Protein AF-A0A1Y2DC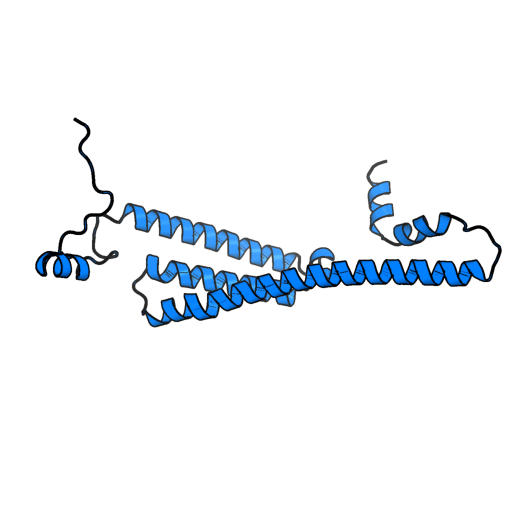Q9-F1 (afdb_monomer_lite)

Secondary structure (DSSP, 8-state):
------SS--PPPPHHHHHHHHH--TTT-GGGHHHHHHHHHHHHHHHHHHHHHHHHHHHGGGSHHHHHH-HHHHHHHHHHHHHHHHHHHHHHHS---HHHHHHIIIIIHHHHHHHHHHHHHHHHHHHHHHHHHHHHHHHHHHHHHHS------TTHHHHHHHTSHHHHHHHTT--

Structure (mmCIF, N/CA/C/O backbone):
data_AF-A0A1Y2DCQ9-F1
#
_entry.id   AF-A0A1Y2DCQ9-F1
#
loop_
_atom_site.group_PDB
_atom_site.id
_atom_site.type_symbol
_atom_site.label_atom_id
_atom_site.label_alt_id
_atom_site.label_comp_id
_atom_site.label_asym_id
_atom_site.label_entity_id
_atom_site.label_seq_id
_atom_site.pdbx_PDB_ins_code
_atom_site.Cartn_x
_atom_site.Cartn_y
_atom_site.Cartn_z
_atom_site.occupancy
_atom_site.B_iso_or_equiv
_atom_site.auth_seq_id
_atom_site.auth_comp_id
_atom_site.auth_asym_id
_atom_site.auth_atom_id
_atom_site.pdbx_PDB_model_num
ATOM 1 N N . MET A 1 1 ? 11.299 1.988 49.904 1.00 41.44 1 MET A N 1
ATOM 2 C CA . MET A 1 1 ? 10.199 1.061 49.563 1.00 41.44 1 MET A CA 1
ATOM 3 C C . MET A 1 1 ? 9.771 1.359 48.138 1.00 41.44 1 MET A C 1
ATOM 5 O O . MET A 1 1 ? 9.185 2.403 47.900 1.00 41.44 1 MET A O 1
ATOM 9 N N . LEU A 1 2 ? 10.168 0.518 47.182 1.00 48.97 2 LEU A N 1
ATOM 10 C CA . LEU A 1 2 ? 9.712 0.622 45.797 1.00 48.97 2 LEU A CA 1
ATOM 11 C C . LEU A 1 2 ? 8.357 -0.079 45.710 1.00 48.97 2 LEU A C 1
ATOM 13 O O . LEU A 1 2 ? 8.257 -1.279 45.953 1.00 48.97 2 LEU A O 1
ATOM 17 N N . GLU A 1 3 ? 7.319 0.699 45.435 1.00 54.59 3 GLU A N 1
ATOM 18 C CA . GLU A 1 3 ? 5.959 0.216 45.236 1.00 54.59 3 GLU A CA 1
ATOM 19 C C . GLU A 1 3 ? 5.944 -0.776 44.061 1.00 54.59 3 GLU A C 1
ATOM 21 O O . GLU A 1 3 ? 6.292 -0.438 42.926 1.00 54.59 3 GLU A O 1
ATOM 26 N N . LYS A 1 4 ? 5.601 -2.036 44.344 1.00 60.38 4 LYS A N 1
ATOM 27 C CA . LYS A 1 4 ? 5.537 -3.116 43.355 1.00 60.38 4 LYS A CA 1
ATOM 28 C C . LYS A 1 4 ? 4.304 -2.898 42.477 1.00 60.38 4 LYS A C 1
ATOM 30 O O . LYS A 1 4 ? 3.253 -3.475 42.726 1.00 60.38 4 LYS A O 1
ATOM 35 N N . ARG A 1 5 ? 4.418 -2.039 41.463 1.00 60.28 5 ARG A N 1
ATOM 36 C CA . ARG A 1 5 ? 3.365 -1.847 40.457 1.00 60.28 5 ARG A CA 1
ATOM 37 C C . ARG A 1 5 ? 3.220 -3.139 39.655 1.00 60.28 5 ARG A C 1
ATOM 39 O O . ARG A 1 5 ? 4.119 -3.496 38.894 1.00 60.28 5 ARG A O 1
ATOM 46 N N . SER A 1 6 ? 2.122 -3.867 39.845 1.00 66.25 6 SER A N 1
ATOM 47 C CA . SER A 1 6 ? 1.765 -4.962 38.947 1.00 66.25 6 SER A CA 1
ATOM 48 C C . SER A 1 6 ? 1.463 -4.361 37.574 1.00 66.25 6 SER A C 1
ATOM 50 O O . SER A 1 6 ? 0.598 -3.504 37.428 1.00 66.25 6 SER A O 1
ATOM 52 N N . LEU A 1 7 ? 2.218 -4.778 36.556 1.00 68.44 7 LEU A N 1
ATOM 53 C CA . LEU A 1 7 ? 2.047 -4.297 35.178 1.00 68.44 7 LEU A CA 1
ATOM 54 C C . LEU A 1 7 ? 0.673 -4.649 34.590 1.00 68.44 7 LEU A C 1
ATOM 56 O O . LEU A 1 7 ? 0.234 -4.019 33.633 1.00 68.44 7 LEU A O 1
ATOM 60 N N . PHE A 1 8 ? -0.003 -5.633 35.177 1.00 59.38 8 PHE A N 1
ATOM 61 C CA . PHE A 1 8 ? -1.337 -6.053 34.791 1.00 59.38 8 PHE A CA 1
ATOM 62 C C . PHE A 1 8 ? -2.236 -5.993 36.017 1.00 59.38 8 PHE A C 1
ATOM 64 O O . PHE A 1 8 ? -1.986 -6.668 37.019 1.00 59.38 8 PHE A O 1
ATOM 71 N N . ASN A 1 9 ? -3.267 -5.157 35.937 1.00 64.88 9 ASN A N 1
ATOM 72 C CA . ASN A 1 9 ? -4.351 -5.189 36.897 1.00 64.88 9 ASN A CA 1
ATOM 73 C C . ASN A 1 9 ? -5.297 -6.329 36.497 1.00 64.88 9 ASN A C 1
ATOM 75 O O . ASN A 1 9 ? -5.987 -6.231 35.487 1.00 64.88 9 ASN A O 1
ATOM 79 N N . THR A 1 10 ? -5.266 -7.432 37.240 1.00 77.00 10 THR A N 1
ATOM 80 C CA . THR A 1 10 ? -6.124 -8.608 37.019 1.00 77.00 10 THR A CA 1
ATOM 81 C C . THR A 1 10 ? -7.337 -8.615 37.950 1.00 77.00 10 THR A C 1
ATOM 83 O O . THR A 1 10 ? -7.901 -9.677 38.209 1.00 77.00 10 THR A O 1
ATOM 86 N N . THR A 1 11 ? -7.715 -7.466 38.518 1.00 79.62 11 THR A N 1
ATOM 87 C CA . THR A 1 11 ? -8.939 -7.366 39.316 1.00 79.62 11 THR A CA 1
ATOM 88 C C . THR A 1 11 ? -10.164 -7.667 38.462 1.00 79.62 11 THR A C 1
ATOM 90 O O . THR A 1 11 ? -10.236 -7.274 37.298 1.00 79.62 11 THR A O 1
ATOM 93 N N . ILE A 1 12 ? -11.130 -8.364 39.059 1.00 76.69 12 ILE A N 1
ATOM 94 C CA . ILE A 1 12 ? -12.445 -8.595 38.463 1.00 76.69 12 ILE A CA 1
ATOM 95 C C . ILE A 1 12 ? -13.090 -7.221 38.250 1.00 76.69 12 ILE A C 1
ATOM 97 O O . ILE A 1 12 ? -13.268 -6.469 39.206 1.00 76.69 12 ILE A O 1
ATOM 101 N N . VAL A 1 13 ? -13.358 -6.886 36.989 1.00 79.50 13 VAL A N 1
ATOM 102 C CA . VAL A 1 13 ? -13.992 -5.626 36.579 1.00 79.50 13 VAL A CA 1
ATOM 103 C C . VAL A 1 13 ? -15.464 -5.676 36.989 1.00 79.50 13 VAL A C 1
ATOM 105 O O . VAL A 1 13 ? -16.121 -6.695 36.768 1.00 79.50 13 VAL A O 1
ATOM 108 N N . SER A 1 14 ? -15.978 -4.610 37.606 1.00 85.00 14 SER A N 1
ATOM 109 C CA . SER A 1 14 ? -17.400 -4.525 37.959 1.00 85.00 14 SER A CA 1
ATOM 110 C C . SER A 1 14 ? -18.264 -4.340 36.707 1.00 85.00 14 SER A C 1
ATOM 112 O O . SER A 1 14 ? -17.807 -3.790 35.704 1.00 85.00 14 SER A O 1
ATOM 114 N N . GLU A 1 15 ? -19.528 -4.772 36.757 1.00 86.94 15 GLU A N 1
ATOM 115 C CA . GLU A 1 15 ? -20.468 -4.585 35.636 1.00 86.94 15 GLU A CA 1
ATOM 116 C C . GLU A 1 15 ? -20.608 -3.103 35.251 1.00 86.94 15 GLU A C 1
ATOM 118 O O . GLU A 1 15 ? -20.642 -2.770 34.071 1.00 86.94 15 GLU A O 1
ATOM 123 N N . GLU A 1 16 ? -20.569 -2.202 36.234 1.00 86.31 16 GLU A N 1
ATOM 124 C CA . GLU A 1 16 ? -20.616 -0.751 36.028 1.00 86.31 16 GLU A CA 1
ATOM 125 C C . GLU A 1 16 ? -19.400 -0.226 35.248 1.00 86.31 16 GLU A C 1
ATOM 127 O O . GLU A 1 16 ? -19.537 0.589 34.335 1.00 86.31 16 GLU A O 1
ATOM 132 N N . GLU A 1 17 ? -18.193 -0.693 35.579 1.00 80.62 17 GLU A N 1
ATOM 133 C CA . GLU A 1 17 ? -16.967 -0.281 34.892 1.00 80.62 17 GLU A CA 1
ATOM 134 C C . GLU A 1 17 ? -16.923 -0.840 33.460 1.00 80.62 17 GLU A C 1
ATOM 136 O O . GLU A 1 17 ? -16.471 -0.160 32.531 1.00 80.62 17 GLU A O 1
ATOM 141 N N . PHE A 1 18 ? -17.470 -2.042 33.261 1.00 82.44 18 PHE A N 1
ATOM 142 C CA . PHE A 1 18 ? -17.658 -2.636 31.942 1.00 82.44 18 PHE A CA 1
ATOM 143 C C . PHE A 1 18 ? -18.666 -1.853 31.091 1.00 82.44 18 PHE A C 1
ATOM 145 O O . PHE A 1 18 ? -18.367 -1.550 29.935 1.00 82.44 18 PHE A O 1
ATOM 152 N N . ASP A 1 19 ? -19.805 -1.447 31.652 1.00 84.62 19 ASP A N 1
ATOM 153 C CA . ASP A 1 19 ? -20.814 -0.636 30.960 1.00 84.62 19 ASP A CA 1
ATOM 154 C C . ASP A 1 19 ? -20.270 0.743 30.578 1.00 84.62 19 ASP A C 1
ATOM 156 O O . ASP A 1 19 ? -20.467 1.220 29.454 1.00 84.62 19 ASP A O 1
ATOM 160 N N . VAL A 1 20 ? -19.513 1.379 31.477 1.00 82.31 20 VAL A N 1
ATOM 161 C CA . VAL A 1 20 ? -18.810 2.630 31.173 1.00 82.31 20 VAL A CA 1
ATOM 162 C C . VAL A 1 20 ? -17.826 2.412 30.028 1.00 82.31 20 VAL A C 1
ATOM 164 O O . VAL A 1 20 ? -17.781 3.232 29.113 1.00 82.31 20 VAL A O 1
ATOM 167 N N . PHE A 1 21 ? -17.063 1.317 30.031 1.00 77.00 21 PHE A N 1
ATOM 168 C CA . PHE A 1 21 ? -16.113 0.996 28.966 1.00 77.00 21 PHE A CA 1
ATOM 169 C C . PHE A 1 21 ? -16.800 0.731 27.621 1.00 77.00 21 PHE A C 1
ATOM 171 O O . PHE A 1 21 ? -16.363 1.262 26.599 1.00 77.00 21 PHE A O 1
ATOM 178 N N . GLN A 1 22 ? -17.890 -0.035 27.608 1.00 76.94 22 GLN A N 1
ATOM 179 C CA . GLN A 1 22 ? -18.634 -0.378 26.397 1.00 76.94 22 GLN A CA 1
ATOM 180 C C . GLN A 1 22 ? -19.243 0.870 25.738 1.00 76.94 22 GLN A C 1
ATOM 182 O O . GLN A 1 22 ? -19.230 1.011 24.513 1.00 76.94 22 GLN A O 1
ATOM 187 N N . ASN A 1 23 ? -19.691 1.823 26.559 1.00 77.56 23 ASN A N 1
ATOM 188 C CA . ASN A 1 23 ? -20.223 3.108 26.110 1.00 77.56 23 ASN A CA 1
ATOM 189 C C . ASN A 1 23 ? -19.135 4.164 25.841 1.00 77.56 23 ASN A C 1
ATOM 191 O O . ASN A 1 23 ? -19.403 5.198 25.213 1.00 77.56 23 ASN A O 1
ATOM 195 N N . ARG A 1 24 ? -17.884 3.910 26.246 1.00 73.44 24 ARG A N 1
ATOM 196 C CA . ARG A 1 24 ? -16.738 4.789 25.995 1.00 73.44 24 ARG A CA 1
ATOM 197 C C . ARG A 1 24 ? -16.275 4.674 24.547 1.00 73.44 24 ARG A C 1
ATOM 199 O O . ARG A 1 24 ? -15.275 4.046 24.210 1.00 73.44 24 ARG A O 1
ATOM 206 N N . GLY A 1 25 ? -16.997 5.341 23.656 1.00 68.31 25 GLY A N 1
ATOM 207 C CA . GLY A 1 25 ? -16.615 5.427 22.255 1.00 68.31 25 GLY A CA 1
ATOM 208 C C . GLY A 1 25 ? -15.315 6.214 22.075 1.00 68.31 25 GLY A C 1
ATOM 209 O O . GLY A 1 25 ? -15.2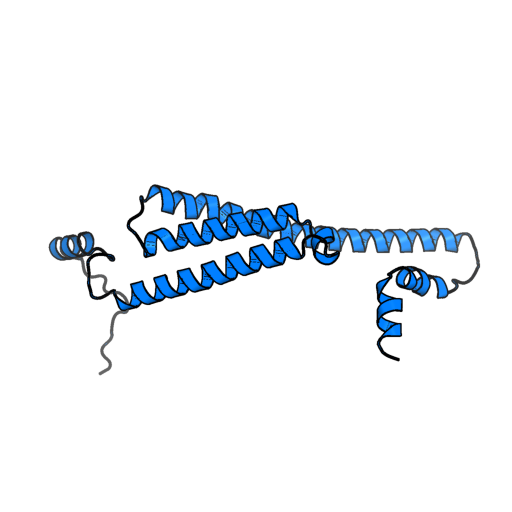35 7.380 22.465 1.00 68.31 25 GLY A O 1
ATOM 210 N N . PHE A 1 26 ? -14.334 5.627 21.377 1.00 68.81 26 PHE A N 1
ATOM 211 C CA . PHE A 1 26 ? -13.124 6.334 20.927 1.00 68.81 26 PHE A CA 1
ATOM 212 C C . PHE A 1 26 ? -13.472 7.655 20.223 1.00 68.81 26 PHE A C 1
ATOM 214 O O . PHE A 1 26 ? -12.784 8.658 20.388 1.00 68.81 26 PHE A O 1
ATOM 221 N N . PHE A 1 27 ? -14.589 7.691 19.492 1.00 67.12 27 PHE A N 1
ATOM 222 C CA . PHE A 1 27 ? -15.090 8.882 18.808 1.00 67.12 27 PHE A CA 1
ATOM 223 C C . PHE A 1 27 ? -15.702 9.936 19.738 1.00 67.12 27 PHE A C 1
ATOM 225 O O . PHE A 1 27 ? -15.556 11.121 19.444 1.00 67.12 27 PHE A O 1
ATOM 232 N N . THR A 1 28 ? -16.313 9.530 20.850 1.00 71.88 28 THR A N 1
ATOM 233 C CA . THR A 1 28 ? -17.125 10.387 21.728 1.00 71.88 28 THR A CA 1
ATOM 234 C C . THR A 1 28 ? -16.305 11.058 22.832 1.00 71.88 28 THR A C 1
ATOM 236 O O . THR A 1 28 ? -16.611 12.179 23.221 1.00 71.88 28 THR A O 1
ATOM 239 N N . ASP A 1 29 ? -15.242 10.407 23.315 1.00 78.31 29 ASP A N 1
ATOM 240 C CA . ASP A 1 29 ? -14.428 10.930 24.420 1.00 78.31 29 ASP A CA 1
ATOM 241 C C . ASP A 1 29 ? -13.424 12.001 23.923 1.00 78.31 29 ASP A C 1
ATOM 243 O O . ASP A 1 29 ? -12.689 11.809 22.939 1.00 78.31 29 ASP A O 1
ATOM 247 N N . SER A 1 30 ? -13.401 13.155 24.600 1.00 76.44 30 SER A N 1
ATOM 248 C CA . SER A 1 30 ? -12.531 14.303 24.298 1.00 76.44 30 SER A CA 1
ATOM 249 C C . SER A 1 30 ? -11.064 14.038 24.650 1.00 76.44 30 SER A C 1
ATOM 251 O O . SER A 1 30 ? -10.164 14.681 24.099 1.00 76.44 30 SER A O 1
ATOM 253 N N . LYS A 1 31 ? -10.801 13.025 25.484 1.00 81.75 31 LYS A N 1
ATOM 254 C CA . LYS A 1 31 ? -9.450 12.595 25.877 1.00 81.75 31 LYS A CA 1
ATOM 255 C C . LYS A 1 31 ? -8.601 12.081 24.709 1.00 81.75 31 LYS A C 1
ATOM 257 O O . LYS A 1 31 ? -7.379 12.120 24.790 1.00 81.75 31 LYS A O 1
ATOM 262 N N . PHE A 1 32 ? -9.218 11.647 23.606 1.00 81.50 32 PHE A N 1
ATOM 263 C CA . PHE A 1 32 ? -8.510 11.078 22.447 1.00 81.50 32 PHE A CA 1
ATOM 264 C C . PHE A 1 32 ? -8.320 12.054 21.275 1.00 81.50 32 PHE A C 1
ATOM 266 O O . PHE A 1 32 ? -7.977 11.639 20.168 1.00 81.50 32 PHE A O 1
ATOM 273 N N . THR A 1 33 ? -8.551 13.350 21.479 1.00 83.44 33 THR A N 1
ATOM 274 C CA . THR A 1 33 ? -8.453 14.378 20.424 1.00 83.44 33 THR A CA 1
ATOM 275 C C . THR A 1 33 ? -7.065 14.448 19.782 1.00 83.44 33 THR A C 1
ATOM 277 O O . THR A 1 33 ? -6.965 14.410 18.555 1.00 83.44 33 THR A O 1
ATOM 280 N N . THR A 1 34 ? -5.992 14.451 20.577 1.00 86.69 34 THR A N 1
ATOM 281 C CA . THR A 1 34 ? -4.606 14.460 20.074 1.00 86.69 34 THR A CA 1
ATOM 282 C C . THR A 1 34 ? -4.300 13.222 19.233 1.00 86.69 34 THR A C 1
ATOM 284 O O . THR A 1 34 ? -3.755 13.327 18.137 1.00 86.69 34 THR A O 1
ATOM 287 N N . THR A 1 35 ? -4.718 12.044 19.700 1.00 87.31 35 THR A N 1
ATOM 288 C CA . THR A 1 35 ? -4.526 10.779 18.982 1.00 87.31 35 THR A CA 1
ATOM 289 C C . THR A 1 35 ? -5.249 10.790 17.634 1.00 87.31 35 THR A C 1
ATOM 291 O O . THR A 1 35 ? -4.652 10.455 16.612 1.00 87.31 35 THR A O 1
ATOM 294 N N . LYS A 1 36 ? -6.507 11.255 17.593 1.00 86.88 36 LYS A N 1
ATOM 295 C CA . LYS A 1 36 ? -7.276 11.419 16.344 1.00 86.88 36 LYS A CA 1
ATOM 296 C C . LYS A 1 36 ? -6.579 12.363 15.364 1.00 86.88 36 LYS A C 1
ATOM 298 O O . LYS A 1 36 ? -6.530 12.074 14.168 1.00 86.88 36 LYS A O 1
ATOM 303 N N . LEU A 1 37 ? -6.026 13.471 15.862 1.00 89.94 37 LEU A N 1
ATOM 304 C CA . LEU A 1 37 ? -5.301 14.439 15.040 1.00 89.94 37 LEU A CA 1
ATOM 305 C C . LEU A 1 37 ? -4.055 13.811 14.403 1.00 89.94 37 LEU A C 1
ATOM 307 O O . LEU A 1 37 ? -3.846 13.974 13.201 1.00 89.94 37 LEU A O 1
ATOM 311 N N . ILE A 1 38 ? -3.276 13.048 15.175 1.00 92.75 38 ILE A N 1
ATOM 312 C CA . ILE A 1 38 ? -2.087 12.338 14.680 1.00 92.75 38 ILE A CA 1
ATOM 313 C C . ILE A 1 38 ? -2.470 11.349 13.574 1.00 92.75 38 ILE A C 1
ATOM 315 O O . ILE A 1 38 ? -1.874 11.374 12.498 1.00 92.75 38 ILE A O 1
ATOM 319 N N . TYR A 1 39 ? -3.497 10.521 13.787 1.00 91.44 39 TYR A N 1
ATOM 320 C CA . TYR A 1 39 ? -3.948 9.566 12.768 1.00 91.44 39 TYR A CA 1
ATOM 321 C C . TYR A 1 39 ? -4.453 10.251 11.497 1.00 91.44 39 TYR A C 1
ATOM 323 O O . TYR A 1 39 ? -4.151 9.793 10.394 1.00 91.44 39 TYR A O 1
ATOM 331 N N . LYS A 1 40 ? -5.167 11.374 11.627 1.00 92.31 40 LYS A N 1
ATOM 332 C CA . LYS A 1 40 ? -5.620 12.169 10.480 1.00 92.31 40 LYS A CA 1
ATOM 333 C C . LYS A 1 40 ? -4.443 12.762 9.701 1.00 92.31 40 LYS A C 1
ATOM 335 O O . LYS A 1 40 ? -4.438 12.696 8.475 1.00 92.31 40 LYS A O 1
ATOM 340 N N . ALA A 1 41 ? -3.440 13.303 10.393 1.00 94.88 41 ALA A N 1
ATOM 341 C CA . ALA A 1 41 ? -2.235 13.836 9.761 1.00 94.88 41 ALA A CA 1
ATOM 342 C C . ALA A 1 41 ? -1.453 12.738 9.019 1.00 94.88 41 ALA A C 1
ATOM 344 O O . ALA A 1 41 ? -1.104 12.913 7.851 1.00 94.88 41 ALA A O 1
ATOM 345 N N . LEU A 1 42 ? -1.255 11.577 9.654 1.00 94.44 42 LEU A N 1
ATOM 346 C CA . LEU A 1 42 ? -0.604 10.417 9.037 1.00 94.44 42 LEU A CA 1
ATOM 347 C C . LEU A 1 42 ? -1.350 9.934 7.791 1.00 94.44 42 LEU A C 1
ATOM 349 O O . LEU A 1 42 ? -0.720 9.670 6.769 1.00 94.44 42 LEU A O 1
ATOM 353 N N . PHE A 1 43 ? -2.681 9.864 7.849 1.00 94.50 43 PHE A N 1
ATOM 354 C CA . PHE A 1 43 ? -3.503 9.461 6.712 1.00 94.50 43 PHE A CA 1
ATOM 355 C C . PHE A 1 43 ? -3.324 10.390 5.503 1.00 94.50 43 PHE A C 1
ATOM 357 O O . PHE A 1 43 ? -3.188 9.913 4.374 1.00 94.50 43 PHE A O 1
ATOM 364 N N . ILE A 1 44 ? -3.277 11.708 5.730 1.00 95.12 44 ILE A N 1
ATOM 365 C CA . ILE A 1 44 ? -3.070 12.702 4.667 1.00 95.12 44 ILE A CA 1
ATOM 366 C C . ILE A 1 44 ? -1.674 12.554 4.055 1.00 95.12 44 ILE A C 1
ATOM 368 O O . ILE A 1 44 ? -1.555 12.460 2.834 1.00 95.12 44 ILE A O 1
ATOM 372 N N . ILE A 1 45 ? -0.629 12.485 4.888 1.00 96.44 45 ILE A N 1
ATOM 373 C CA . ILE A 1 45 ? 0.760 12.352 4.425 1.00 96.44 45 ILE A CA 1
ATOM 374 C C . ILE A 1 45 ? 0.916 11.081 3.588 1.00 96.44 45 ILE A C 1
ATOM 376 O O . ILE A 1 45 ? 1.372 11.152 2.448 1.00 96.44 45 ILE A O 1
ATOM 380 N N . LEU A 1 46 ? 0.471 9.935 4.111 1.00 94.44 46 LEU A N 1
ATOM 381 C CA . LEU A 1 46 ? 0.548 8.661 3.399 1.00 94.44 46 LEU A CA 1
ATOM 382 C C . LEU A 1 46 ? -0.233 8.701 2.087 1.00 94.44 46 LEU A C 1
ATOM 384 O O . LEU A 1 46 ? 0.280 8.247 1.066 1.00 94.44 46 LEU A O 1
ATOM 388 N N . SER A 1 47 ? -1.435 9.278 2.082 1.00 94.25 47 SER A N 1
ATOM 389 C CA . SER A 1 47 ? -2.247 9.377 0.867 1.00 94.25 47 SER A CA 1
ATOM 390 C C . SER A 1 47 ? -1.556 10.188 -0.225 1.00 94.25 47 SER A C 1
ATOM 392 O O . SER A 1 47 ? -1.498 9.739 -1.369 1.00 94.25 47 SER A O 1
ATOM 394 N N . ILE A 1 48 ? -0.969 11.336 0.125 1.00 96.19 48 ILE A N 1
ATOM 395 C CA . ILE A 1 48 ? -0.207 12.165 -0.818 1.00 96.19 48 ILE A CA 1
ATOM 396 C C . ILE A 1 48 ? 1.014 11.396 -1.328 1.00 96.19 48 ILE A C 1
ATOM 398 O O . ILE A 1 48 ? 1.229 11.325 -2.538 1.00 96.19 48 ILE A O 1
ATOM 402 N N . THR A 1 49 ? 1.789 10.770 -0.437 1.00 95.50 49 THR A N 1
ATOM 403 C CA . THR A 1 49 ? 2.972 9.990 -0.823 1.00 95.50 49 THR A CA 1
ATOM 404 C C . THR A 1 49 ? 2.614 8.853 -1.780 1.00 95.50 49 THR A C 1
ATOM 406 O O . THR A 1 49 ? 3.294 8.680 -2.794 1.00 95.50 49 THR A O 1
ATOM 409 N N . PHE A 1 50 ? 1.540 8.103 -1.518 1.00 94.00 50 PHE A N 1
ATOM 410 C CA . PHE A 1 50 ? 1.090 7.020 -2.398 1.00 94.00 50 PHE A CA 1
ATOM 411 C C . PHE A 1 50 ? 0.644 7.533 -3.765 1.00 94.00 50 PHE A C 1
ATOM 413 O O . PHE A 1 50 ? 1.019 6.959 -4.788 1.00 94.00 50 PHE A O 1
ATOM 420 N N . LEU A 1 51 ? -0.122 8.622 -3.795 1.00 94.44 51 LEU A N 1
ATOM 421 C CA . LEU A 1 51 ? -0.674 9.176 -5.026 1.00 94.44 51 LEU A CA 1
ATOM 422 C C . LEU A 1 51 ? 0.431 9.743 -5.927 1.00 94.44 51 LEU A C 1
ATOM 424 O O . LEU A 1 51 ? 0.496 9.405 -7.108 1.00 94.44 51 LEU A O 1
ATOM 428 N N . VAL A 1 52 ? 1.373 10.501 -5.355 1.00 96.50 52 VAL A N 1
ATOM 429 C CA . VAL A 1 52 ? 2.579 10.967 -6.059 1.00 96.50 52 VAL A CA 1
ATOM 430 C C . VAL A 1 52 ? 3.401 9.782 -6.568 1.00 96.50 52 VAL A C 1
ATOM 432 O O . VAL A 1 52 ? 3.806 9.771 -7.730 1.00 96.50 52 VAL A O 1
ATOM 435 N N . SER A 1 53 ? 3.600 8.752 -5.743 1.00 93.88 53 SER A N 1
ATOM 436 C CA . SER A 1 53 ? 4.346 7.553 -6.147 1.00 93.88 53 SER A CA 1
ATOM 437 C C . SER A 1 53 ? 3.682 6.824 -7.318 1.00 93.88 53 SER A C 1
ATOM 439 O O . SER A 1 53 ? 4.373 6.417 -8.251 1.00 93.88 53 SER A O 1
ATOM 441 N N . LEU A 1 54 ? 2.352 6.686 -7.313 1.00 93.12 54 LEU A N 1
ATOM 442 C CA . LEU A 1 54 ? 1.590 6.068 -8.403 1.00 93.12 54 LEU A CA 1
ATOM 443 C C . LEU A 1 54 ? 1.678 6.887 -9.698 1.00 93.12 54 LEU A C 1
ATOM 445 O O . LEU A 1 54 ? 1.884 6.304 -10.764 1.00 93.12 54 LEU A O 1
ATOM 449 N N . ILE A 1 55 ? 1.582 8.218 -9.612 1.00 94.75 55 ILE A N 1
ATOM 450 C CA . ILE A 1 55 ? 1.722 9.119 -10.766 1.00 94.75 55 ILE A CA 1
ATOM 451 C C . ILE A 1 55 ? 3.124 9.008 -11.367 1.00 94.75 55 ILE A C 1
ATOM 453 O O . ILE A 1 55 ? 3.258 8.783 -12.571 1.00 94.75 55 ILE A O 1
ATOM 457 N N . LEU A 1 56 ? 4.169 9.105 -10.540 1.00 92.38 56 LEU A N 1
ATOM 458 C CA . LEU A 1 56 ? 5.555 8.964 -10.991 1.00 92.38 56 LEU A CA 1
ATOM 459 C C . LEU A 1 56 ? 5.791 7.592 -11.627 1.00 92.38 56 LEU A C 1
ATOM 461 O O . LEU A 1 56 ? 6.401 7.492 -12.691 1.00 92.38 56 LEU A O 1
ATOM 465 N N . PHE A 1 57 ? 5.263 6.529 -11.018 1.00 90.44 57 PHE A N 1
ATOM 466 C CA . PHE A 1 57 ? 5.386 5.180 -11.557 1.00 90.44 57 PHE A CA 1
ATOM 467 C C . PHE A 1 57 ? 4.692 5.036 -12.918 1.00 90.44 57 PHE A C 1
ATOM 469 O O . PHE A 1 57 ? 5.230 4.386 -13.816 1.00 90.44 57 PHE A O 1
ATOM 476 N N . TYR A 1 58 ? 3.535 5.677 -13.103 1.00 92.12 58 TYR A N 1
ATOM 477 C CA . TYR A 1 58 ? 2.823 5.711 -14.380 1.00 92.12 58 TYR A CA 1
ATOM 478 C C . TYR A 1 58 ? 3.569 6.517 -15.452 1.00 92.12 58 TYR A C 1
ATOM 480 O O . TYR A 1 58 ? 3.671 6.069 -16.595 1.00 92.12 58 TYR A O 1
ATOM 488 N N . GLN A 1 59 ? 4.145 7.670 -15.103 1.00 92.44 59 GLN A N 1
ATOM 489 C CA . GLN A 1 59 ? 4.960 8.471 -16.026 1.00 92.44 59 GLN A CA 1
ATOM 490 C C . GLN A 1 59 ? 6.213 7.711 -16.478 1.00 92.44 59 GLN A C 1
ATOM 492 O O . GLN A 1 59 ? 6.570 7.719 -17.655 1.00 92.44 59 GLN A O 1
ATOM 497 N N . LEU A 1 60 ? 6.845 6.978 -15.561 1.00 89.31 60 LEU A N 1
ATOM 498 C CA . LEU A 1 60 ? 8.042 6.189 -15.835 1.00 89.31 60 LEU A CA 1
ATOM 499 C C . LEU A 1 60 ? 7.744 4.841 -16.521 1.00 89.31 60 LEU A C 1
ATOM 501 O O . LEU A 1 60 ? 8.669 4.054 -16.722 1.00 89.31 60 LEU A O 1
ATOM 505 N N . ARG A 1 61 ? 6.501 4.557 -16.941 1.00 86.56 61 ARG A N 1
ATOM 506 C CA . ARG A 1 61 ? 6.112 3.265 -17.549 1.00 86.56 61 ARG A CA 1
ATOM 507 C C . ARG A 1 61 ? 6.971 2.847 -18.749 1.00 86.56 61 ARG A C 1
ATOM 509 O O . ARG A 1 61 ? 7.208 1.659 -18.944 1.00 86.56 61 ARG A O 1
ATOM 516 N N . ASN A 1 62 ? 7.450 3.820 -19.529 1.00 82.62 62 ASN A N 1
ATOM 517 C CA . ASN A 1 62 ? 8.271 3.591 -20.722 1.00 82.62 62 ASN A CA 1
ATOM 518 C C . ASN A 1 62 ? 9.766 3.428 -20.396 1.00 82.62 62 ASN A C 1
ATOM 520 O O . ASN A 1 62 ? 10.568 3.152 -21.285 1.00 82.62 62 ASN A O 1
ATOM 524 N N . SER A 1 63 ? 10.163 3.600 -19.134 1.00 86.69 63 SER A N 1
ATOM 525 C CA . SER A 1 63 ? 11.540 3.374 -18.712 1.00 86.69 63 SER A CA 1
ATOM 526 C C . SER A 1 63 ? 11.879 1.888 -18.785 1.00 86.69 63 SER A C 1
ATOM 528 O O . SER A 1 63 ? 11.135 1.030 -18.299 1.00 86.69 63 SER A O 1
ATOM 530 N N . TYR A 1 64 ? 13.052 1.585 -19.342 1.00 78.75 64 TYR A N 1
ATOM 531 C CA . TYR A 1 64 ? 13.563 0.222 -19.503 1.00 78.75 64 TYR A CA 1
ATOM 532 C C . TYR A 1 64 ? 13.540 -0.581 -18.190 1.00 78.75 64 TYR A C 1
ATOM 534 O O . TYR A 1 64 ? 13.144 -1.747 -18.168 1.00 78.75 64 TYR A O 1
ATOM 542 N N . ILE A 1 65 ? 13.879 0.071 -17.071 1.00 76.19 65 ILE A N 1
ATOM 543 C CA . ILE A 1 65 ? 13.908 -0.542 -15.734 1.00 76.19 65 ILE A CA 1
ATOM 544 C C . ILE A 1 65 ? 12.518 -1.060 -15.328 1.00 76.19 65 ILE A C 1
ATOM 546 O O . ILE A 1 65 ? 12.397 -2.125 -14.718 1.00 76.19 65 ILE A O 1
ATOM 550 N N . ILE A 1 66 ? 11.462 -0.316 -15.658 1.00 74.94 66 ILE A N 1
ATOM 551 C CA . ILE A 1 66 ? 10.084 -0.638 -15.269 1.00 74.94 66 ILE A CA 1
ATOM 552 C C . ILE A 1 66 ? 9.473 -1.659 -16.224 1.00 74.94 66 ILE A C 1
ATOM 554 O O . ILE A 1 66 ? 8.800 -2.589 -15.771 1.00 74.94 66 ILE A O 1
ATOM 558 N N . HIS A 1 67 ? 9.785 -1.562 -17.516 1.00 75.94 67 HIS A N 1
ATOM 559 C CA . HIS A 1 67 ? 9.365 -2.550 -18.504 1.00 75.94 67 HIS A CA 1
ATOM 560 C C . HIS A 1 67 ? 9.901 -3.951 -18.157 1.00 75.94 67 HIS A C 1
ATOM 562 O O . HIS A 1 67 ? 9.134 -4.911 -18.066 1.00 75.94 67 HIS A O 1
ATOM 568 N N . GLN A 1 68 ? 11.192 -4.060 -17.821 1.00 72.25 68 GLN A N 1
ATOM 569 C CA . GLN A 1 68 ? 11.828 -5.329 -17.448 1.00 72.25 68 GLN A CA 1
ATOM 570 C C . GLN A 1 68 ? 11.226 -5.950 -16.172 1.00 72.25 68 GLN A C 1
ATOM 572 O O . GLN A 1 68 ? 11.133 -7.174 -16.042 1.00 72.25 68 GLN A O 1
ATOM 577 N N . ARG A 1 69 ? 10.767 -5.116 -15.231 1.00 73.88 69 ARG A N 1
ATOM 578 C CA . ARG A 1 69 ? 10.149 -5.551 -13.967 1.00 73.88 69 ARG A CA 1
ATOM 579 C C . ARG A 1 69 ? 8.660 -5.881 -14.085 1.00 73.88 69 ARG A C 1
ATOM 581 O O . ARG A 1 69 ? 8.089 -6.397 -13.129 1.00 73.88 69 ARG A O 1
ATOM 588 N N . GLY A 1 70 ? 8.033 -5.694 -15.246 1.00 80.94 70 GLY A N 1
ATOM 589 C CA . GLY A 1 70 ? 6.596 -5.900 -15.447 1.00 80.94 70 GLY A CA 1
ATOM 590 C C . GLY A 1 70 ? 5.774 -4.787 -14.798 1.00 80.94 70 GLY A C 1
ATOM 591 O O . GLY A 1 70 ? 5.435 -4.847 -13.611 1.00 80.94 70 GLY A O 1
ATOM 592 N N . PHE A 1 71 ? 5.451 -3.779 -15.606 1.00 84.81 71 PHE A N 1
ATOM 593 C CA . PHE A 1 71 ? 4.698 -2.596 -15.197 1.00 84.81 71 PHE A CA 1
ATOM 594 C C . PHE A 1 71 ? 3.319 -2.947 -14.628 1.00 84.81 71 PHE A C 1
ATOM 596 O O . PHE A 1 71 ? 3.017 -2.569 -13.501 1.00 84.81 71 PHE A O 1
ATOM 603 N N . THR A 1 72 ? 2.523 -3.731 -15.357 1.00 85.62 72 THR A N 1
ATOM 604 C CA . THR A 1 72 ? 1.113 -4.005 -15.033 1.00 85.62 72 THR A CA 1
ATOM 605 C C . THR A 1 72 ? 0.931 -4.625 -13.649 1.00 85.62 72 THR A C 1
ATOM 607 O O . THR A 1 72 ? 0.181 -4.097 -12.834 1.00 85.62 72 THR A O 1
ATOM 610 N N . LEU A 1 73 ? 1.681 -5.688 -13.336 1.00 84.19 73 LEU A N 1
ATOM 611 C CA . LEU A 1 73 ? 1.611 -6.348 -12.026 1.00 84.19 73 LEU A CA 1
ATOM 612 C C . LEU A 1 73 ? 2.059 -5.409 -10.895 1.00 84.19 73 LEU A C 1
ATOM 614 O O . LEU A 1 73 ? 1.498 -5.421 -9.803 1.00 84.19 73 LEU A O 1
ATOM 618 N N . SER A 1 74 ? 3.063 -4.574 -11.170 1.00 87.88 74 SER A N 1
ATOM 619 C CA . SER A 1 74 ? 3.568 -3.601 -10.204 1.00 87.88 74 SER A CA 1
ATOM 620 C C . SER A 1 74 ? 2.576 -2.487 -9.916 1.00 87.88 74 SER A C 1
ATOM 622 O O . SER A 1 74 ? 2.402 -2.108 -8.762 1.00 87.88 74 SER A O 1
ATOM 624 N N . PHE A 1 75 ? 1.933 -1.984 -10.962 1.00 90.50 75 PHE A N 1
ATOM 625 C CA . PHE A 1 75 ? 0.972 -0.901 -10.881 1.00 90.50 75 PHE A CA 1
ATOM 626 C C . PHE A 1 75 ? -0.310 -1.355 -10.179 1.00 90.50 75 PHE A C 1
ATOM 628 O O . PHE A 1 75 ? -0.715 -0.732 -9.204 1.00 90.50 75 PHE A O 1
ATOM 635 N N . ILE A 1 76 ? -0.879 -2.497 -10.589 1.00 91.06 76 ILE A N 1
ATOM 636 C CA . ILE A 1 76 ? -2.050 -3.098 -9.930 1.00 91.06 76 ILE A CA 1
ATOM 637 C C . ILE A 1 76 ? -1.741 -3.390 -8.459 1.00 91.06 76 ILE A C 1
ATOM 639 O O . ILE A 1 76 ? -2.539 -3.066 -7.583 1.00 91.06 76 ILE A O 1
ATOM 643 N N . GLY A 1 77 ? -0.556 -3.936 -8.172 1.00 90.56 77 GLY A N 1
ATOM 644 C CA . GLY A 1 77 ? -0.124 -4.179 -6.800 1.00 90.56 77 GLY A CA 1
ATOM 645 C C . GLY A 1 77 ? -0.043 -2.905 -5.956 1.00 90.56 77 GLY A C 1
ATOM 646 O O . GLY A 1 77 ? -0.485 -2.899 -4.808 1.00 90.56 77 GLY A O 1
ATOM 647 N N . GLY A 1 78 ? 0.457 -1.810 -6.534 1.00 91.81 78 GLY 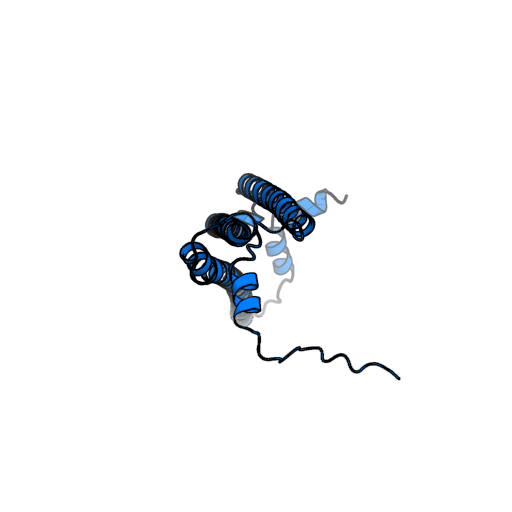A N 1
ATOM 648 C CA . GLY A 1 78 ? 0.462 -0.492 -5.899 1.00 91.81 78 GLY A CA 1
ATOM 649 C C . GLY A 1 78 ? -0.945 0.037 -5.611 1.00 91.81 78 GLY A C 1
ATOM 650 O O . GLY A 1 78 ? -1.196 0.504 -4.503 1.00 91.81 78 GLY A O 1
ATOM 651 N N . VAL A 1 79 ? -1.878 -0.101 -6.559 1.00 93.88 79 VAL A N 1
ATOM 652 C CA . VAL A 1 79 ? -3.284 0.308 -6.385 1.00 93.88 79 VAL A CA 1
ATOM 653 C C . VAL A 1 79 ? -3.965 -0.495 -5.273 1.00 93.88 79 VAL A C 1
ATOM 655 O O . VAL A 1 79 ? -4.579 0.092 -4.388 1.00 93.88 79 VAL A O 1
ATOM 658 N N . ILE A 1 80 ? -3.810 -1.823 -5.260 1.00 92.88 80 ILE A N 1
ATOM 659 C CA . ILE A 1 80 ? -4.376 -2.687 -4.208 1.00 92.88 80 ILE A CA 1
ATOM 660 C C . ILE A 1 80 ? -3.795 -2.329 -2.836 1.00 92.88 80 ILE A C 1
ATOM 662 O O . ILE A 1 80 ? -4.532 -2.241 -1.856 1.00 92.88 80 ILE A O 1
ATOM 666 N N . THR A 1 81 ? -2.487 -2.071 -2.766 1.00 92.44 81 THR A N 1
ATOM 667 C CA . THR A 1 81 ? -1.826 -1.662 -1.518 1.00 92.44 81 THR A CA 1
ATOM 668 C C . THR A 1 81 ? -2.353 -0.313 -1.028 1.00 92.44 81 THR A C 1
ATOM 670 O O . THR A 1 81 ? -2.584 -0.144 0.165 1.00 92.44 81 THR A O 1
ATOM 673 N N . TYR A 1 82 ? -2.601 0.632 -1.936 1.00 94.19 82 TYR A N 1
ATOM 674 C CA . TYR A 1 82 ? -3.196 1.919 -1.589 1.00 94.19 82 TYR A CA 1
ATOM 675 C C . TYR A 1 82 ? -4.620 1.768 -1.032 1.00 94.19 82 TYR A C 1
ATOM 677 O O . TYR A 1 82 ? -4.931 2.335 0.015 1.00 94.19 82 TYR A O 1
ATOM 685 N N . ILE A 1 83 ? -5.457 0.937 -1.667 1.00 92.94 83 ILE A N 1
ATOM 686 C CA . ILE A 1 83 ? -6.805 0.614 -1.170 1.00 92.94 83 ILE A CA 1
ATOM 687 C C . ILE A 1 83 ? -6.728 -0.018 0.224 1.00 92.94 83 ILE A C 1
ATOM 689 O O . ILE A 1 83 ? -7.457 0.394 1.122 1.00 92.94 83 ILE A O 1
ATOM 693 N N . TYR A 1 84 ? -5.817 -0.973 0.430 1.00 92.19 84 TYR A N 1
ATOM 694 C CA . TYR A 1 84 ? -5.602 -1.602 1.733 1.00 92.19 84 TYR A CA 1
ATOM 695 C C . TYR A 1 84 ? -5.243 -0.582 2.823 1.00 92.19 84 TYR A C 1
ATOM 697 O O . TYR A 1 84 ? -5.828 -0.617 3.903 1.00 92.19 84 TYR A O 1
ATOM 705 N N . VAL A 1 85 ? -4.327 0.351 2.537 1.00 91.44 85 VAL A N 1
ATOM 706 C CA . VAL A 1 85 ? -3.953 1.419 3.479 1.00 91.44 85 VAL A CA 1
ATOM 707 C C . VAL A 1 85 ? -5.147 2.322 3.791 1.00 91.44 85 VAL A C 1
ATOM 709 O O . VAL A 1 85 ? -5.359 2.676 4.944 1.00 91.44 85 VAL A O 1
ATOM 712 N N . ILE A 1 86 ? -5.976 2.667 2.806 1.00 92.44 86 ILE A N 1
ATOM 713 C CA . ILE A 1 86 ? -7.188 3.451 3.072 1.00 92.44 86 ILE A CA 1
ATOM 714 C C . ILE A 1 86 ? -8.134 2.673 3.996 1.00 92.44 86 ILE A C 1
ATOM 716 O O . ILE A 1 86 ? -8.530 3.187 5.044 1.00 92.44 86 ILE A O 1
ATOM 720 N N . CYS A 1 87 ? -8.446 1.420 3.657 1.00 91.69 87 CYS A N 1
ATOM 721 C CA . CYS A 1 87 ? -9.336 0.566 4.444 1.00 91.69 87 CYS A CA 1
ATOM 722 C C . CYS A 1 87 ? -8.827 0.305 5.869 1.00 91.69 87 CYS A C 1
ATOM 724 O O . CYS A 1 87 ? -9.645 0.165 6.775 1.00 91.69 87 CYS A O 1
ATOM 726 N N . SER A 1 88 ? -7.510 0.274 6.094 1.00 88.88 88 SER A N 1
ATOM 727 C CA . SER A 1 88 ? -6.935 0.081 7.429 1.00 88.88 88 SER A CA 1
ATOM 728 C C . SER A 1 88 ? -7.004 1.336 8.306 1.00 88.88 88 SER A C 1
ATOM 730 O O . SER A 1 88 ? -7.156 1.217 9.520 1.00 88.88 88 SER A O 1
ATOM 732 N N . PHE A 1 89 ? -6.966 2.536 7.715 1.00 89.62 89 PHE A N 1
ATOM 733 C CA . PHE A 1 89 ? -7.112 3.804 8.444 1.00 89.62 89 PHE A CA 1
ATOM 734 C C . PHE A 1 89 ? -8.575 4.216 8.679 1.00 89.62 89 PHE A C 1
ATOM 736 O O . PHE A 1 89 ? -8.870 4.899 9.662 1.00 89.62 89 PHE A O 1
ATOM 743 N N . LEU A 1 90 ? -9.509 3.781 7.827 1.00 89.31 90 LEU A N 1
ATOM 744 C CA . LEU A 1 90 ? -10.952 4.035 7.958 1.00 89.31 90 LEU A CA 1
ATOM 745 C C . LEU A 1 90 ? -11.546 3.749 9.359 1.00 89.31 90 LEU A C 1
ATOM 747 O O . LEU A 1 90 ? -12.214 4.648 9.879 1.00 89.31 90 LEU A O 1
ATOM 751 N N . PRO A 1 91 ? -11.299 2.587 10.006 1.00 87.19 91 PRO A N 1
ATOM 752 C CA . PRO A 1 91 ? -11.816 2.290 11.351 1.00 87.19 91 PRO A CA 1
ATOM 753 C C . PRO A 1 91 ? -11.279 3.193 12.454 1.00 87.19 91 PRO A C 1
ATOM 755 O O . PRO A 1 91 ? -11.915 3.329 13.496 1.00 87.19 91 PRO A O 1
ATOM 758 N N . VAL A 1 92 ? -10.139 3.843 12.230 1.00 85.38 92 VAL A N 1
ATOM 759 C CA . VAL A 1 92 ? -9.553 4.779 13.195 1.00 85.38 92 VAL A CA 1
ATOM 760 C C . VAL A 1 92 ? -10.149 6.181 13.038 1.00 85.38 92 VAL A C 1
ATOM 762 O O . VAL A 1 92 ? -10.286 6.918 14.014 1.00 85.38 92 VAL A O 1
ATOM 765 N N . LEU A 1 93 ? -10.521 6.558 11.813 1.00 85.62 93 LEU A N 1
ATOM 766 C CA . LEU A 1 93 ? -11.015 7.898 11.487 1.00 85.62 93 LEU A CA 1
ATOM 767 C C . LEU A 1 93 ? -12.535 8.027 11.587 1.00 85.62 93 LEU A C 1
ATOM 769 O O . LEU A 1 93 ? -13.038 9.114 11.872 1.00 85.62 93 LEU A O 1
ATOM 773 N N . THR A 1 94 ? -13.270 6.942 11.352 1.00 84.94 94 THR A N 1
ATOM 774 C CA . THR A 1 94 ? -14.735 6.948 11.279 1.00 84.94 94 THR A CA 1
ATOM 775 C C . THR A 1 94 ? -15.329 5.659 11.832 1.00 84.94 94 THR A C 1
ATOM 777 O O . THR A 1 94 ? -14.671 4.621 11.870 1.00 84.94 94 THR A O 1
ATOM 780 N N . LYS A 1 95 ? -16.602 5.710 12.237 1.00 84.31 95 LYS A N 1
ATOM 781 C CA . LYS A 1 95 ? -17.363 4.498 12.548 1.00 84.31 95 LYS A CA 1
ATOM 782 C C . LYS A 1 95 ? -17.623 3.745 11.242 1.00 84.31 95 LYS A C 1
ATOM 784 O O . LYS A 1 95 ? -18.364 4.227 10.392 1.00 84.31 95 LYS A O 1
ATOM 789 N N . VAL A 1 96 ? -17.019 2.573 11.100 1.00 86.12 96 VAL A N 1
ATOM 790 C CA . VAL A 1 96 ? -17.216 1.660 9.965 1.00 86.12 96 VAL A CA 1
ATOM 791 C C . VAL A 1 96 ? -17.759 0.321 10.450 1.00 86.12 96 VAL A C 1
ATOM 793 O O . VAL A 1 96 ? -17.511 -0.063 11.595 1.00 86.12 96 VAL A O 1
ATOM 796 N N . PRO A 1 97 ? -18.503 -0.401 9.596 1.00 87.69 97 PRO A N 1
ATOM 797 C CA . PRO A 1 97 ? -19.034 -1.705 9.956 1.00 87.69 97 PRO A CA 1
ATOM 798 C C . PRO A 1 97 ? -17.897 -2.707 10.184 1.00 87.69 97 PRO A C 1
ATOM 800 O O . PRO A 1 97 ? -16.906 -2.723 9.451 1.00 87.69 97 PRO A O 1
ATOM 803 N N . CYS A 1 98 ? -18.068 -3.596 11.166 1.00 84.12 98 CYS A N 1
ATOM 804 C CA . CYS A 1 98 ? -17.078 -4.623 11.509 1.00 84.12 98 CYS A CA 1
ATOM 805 C C . CYS A 1 98 ? -16.706 -5.512 10.310 1.00 84.12 98 CYS A C 1
ATOM 807 O O . CYS A 1 98 ? -15.564 -5.956 10.201 1.00 84.12 98 CYS A O 1
ATOM 809 N N . THR A 1 99 ? -17.644 -5.725 9.382 1.00 88.06 99 THR A N 1
ATOM 810 C CA . THR A 1 99 ? -17.435 -6.491 8.146 1.00 88.06 99 THR A CA 1
ATOM 811 C C . THR A 1 99 ? -16.324 -5.911 7.274 1.00 88.06 99 THR A C 1
ATOM 813 O O . THR A 1 99 ? -15.518 -6.671 6.741 1.00 88.06 99 THR A O 1
ATOM 816 N N . LEU A 1 100 ? -16.223 -4.581 7.170 1.00 86.31 100 LEU A N 1
ATOM 817 C CA . LEU A 1 100 ? -15.181 -3.920 6.382 1.00 86.31 100 LEU A CA 1
ATOM 818 C C . LEU A 1 100 ? -13.794 -4.165 6.988 1.00 86.31 100 LEU A C 1
ATOM 820 O O . LEU A 1 100 ? -12.846 -4.471 6.266 1.00 86.31 100 LEU A O 1
ATOM 824 N N . THR A 1 101 ? -13.685 -4.090 8.315 1.00 88.38 101 THR A N 1
ATOM 825 C CA . THR A 1 101 ? -12.433 -4.350 9.036 1.00 88.38 101 THR A CA 1
ATOM 826 C C . THR A 1 101 ? -11.998 -5.807 8.874 1.00 88.38 101 THR A C 1
ATOM 828 O O . THR A 1 101 ? -10.841 -6.074 8.550 1.00 88.38 101 THR A O 1
ATOM 831 N N . VAL A 1 102 ? -12.933 -6.753 9.017 1.00 89.69 102 VAL A N 1
ATOM 832 C CA . VAL A 1 102 ? -12.681 -8.190 8.816 1.00 89.69 102 VAL A CA 1
ATOM 833 C C . VAL A 1 102 ? -12.241 -8.474 7.379 1.00 89.69 102 VAL A C 1
ATOM 835 O O . VAL A 1 102 ? -11.275 -9.211 7.172 1.00 89.69 102 VAL A O 1
ATOM 838 N N . TYR A 1 103 ? -12.892 -7.865 6.386 1.00 90.00 103 TYR A N 1
ATOM 839 C CA . TYR A 1 103 ? -12.513 -8.004 4.981 1.00 90.00 103 TYR A CA 1
ATOM 840 C C . TYR A 1 103 ? -11.117 -7.430 4.703 1.00 90.00 103 TYR A C 1
ATOM 842 O O . TYR A 1 103 ? -10.295 -8.072 4.048 1.00 90.00 103 TYR A O 1
ATOM 850 N N . SER A 1 104 ? -10.806 -6.251 5.246 1.00 89.38 104 SER A N 1
ATOM 851 C CA . SER A 1 104 ? -9.502 -5.613 5.057 1.00 89.38 104 SER A CA 1
ATOM 852 C C . SER A 1 104 ? -8.356 -6.450 5.634 1.00 89.38 104 SER A C 1
ATOM 854 O O . SER A 1 104 ? -7.323 -6.620 4.985 1.00 89.38 104 SER A O 1
ATOM 856 N N . ILE A 1 105 ? -8.535 -7.012 6.831 1.00 88.75 105 ILE A N 1
ATOM 857 C CA . ILE A 1 105 ? -7.496 -7.797 7.512 1.00 88.75 105 ILE A CA 1
ATOM 858 C C . ILE A 1 105 ? -7.300 -9.170 6.861 1.00 88.75 105 ILE A C 1
ATOM 860 O O . ILE A 1 105 ? -6.163 -9.620 6.748 1.00 88.75 105 ILE A O 1
ATOM 864 N N . ASN A 1 106 ? -8.373 -9.830 6.420 1.00 91.69 106 ASN A N 1
ATOM 865 C CA . ASN A 1 106 ? -8.284 -11.210 5.932 1.00 91.69 106 ASN A CA 1
ATOM 866 C C . ASN A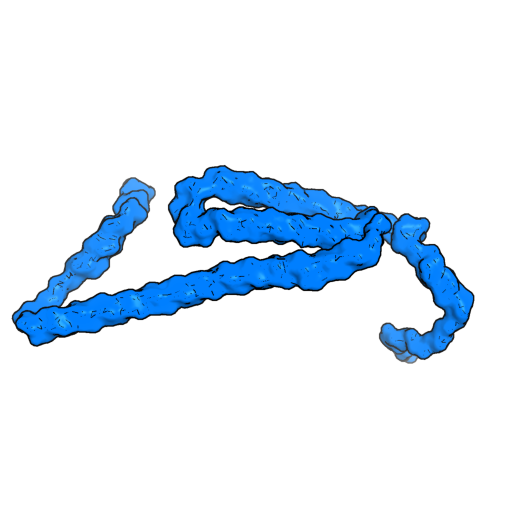 1 106 ? -8.106 -11.320 4.417 1.00 91.69 106 ASN A C 1
ATOM 868 O O . ASN A 1 106 ? -7.447 -12.242 3.950 1.00 91.69 106 ASN A O 1
ATOM 872 N N . VAL A 1 107 ? -8.676 -10.402 3.635 1.00 90.88 107 VAL A N 1
ATOM 873 C CA . VAL A 1 107 ? -8.638 -10.479 2.168 1.00 90.88 107 VAL A CA 1
ATOM 874 C C . VAL A 1 107 ? -7.600 -9.518 1.611 1.00 90.88 107 VAL A C 1
ATOM 876 O O . VAL A 1 107 ? -6.649 -9.950 0.961 1.00 90.88 107 VAL A O 1
ATOM 879 N N . LEU A 1 108 ? -7.736 -8.217 1.891 1.00 88.94 108 LEU A N 1
ATOM 880 C CA . LEU A 1 108 ? -6.839 -7.207 1.315 1.00 88.94 108 LEU A CA 1
ATOM 881 C C . LEU A 1 108 ? -5.392 -7.390 1.786 1.00 88.94 108 LEU A C 1
ATOM 883 O O . LEU A 1 108 ? -4.477 -7.342 0.967 1.00 88.94 108 LEU A O 1
ATOM 887 N N . ASN A 1 109 ? -5.176 -7.670 3.071 1.00 91.44 109 ASN A N 1
ATOM 888 C CA . ASN A 1 109 ? -3.835 -7.906 3.609 1.00 91.44 109 ASN A CA 1
ATOM 889 C C . ASN A 1 109 ? -3.161 -9.139 2.977 1.00 91.44 109 ASN A C 1
ATOM 891 O O . ASN A 1 109 ? -2.006 -9.085 2.557 1.00 91.44 109 ASN A O 1
ATOM 895 N N . VAL A 1 110 ? -3.899 -10.248 2.846 1.00 92.38 110 VAL A N 1
ATOM 896 C CA . VAL A 1 110 ? -3.389 -11.479 2.220 1.00 92.38 110 VAL A CA 1
ATOM 897 C C . VAL A 1 110 ? -3.054 -11.241 0.750 1.00 92.38 110 VAL A C 1
ATOM 899 O O . VAL A 1 110 ? -2.000 -11.676 0.287 1.00 92.38 110 VAL A O 1
ATOM 902 N N . LEU A 1 111 ? -3.893 -10.496 0.023 1.00 90.56 111 LEU A N 1
ATOM 903 C CA . LEU A 1 111 ? -3.607 -10.098 -1.356 1.00 90.56 111 LEU A CA 1
ATOM 904 C C . LEU A 1 111 ? -2.320 -9.274 -1.455 1.00 90.56 111 LEU A C 1
ATOM 906 O O . LEU A 1 111 ? -1.485 -9.558 -2.314 1.00 90.56 111 LEU A O 1
ATOM 910 N N . VAL A 1 112 ? -2.124 -8.297 -0.564 1.00 91.12 112 VAL A N 1
ATOM 911 C CA . VAL A 1 112 ? -0.891 -7.496 -0.508 1.00 91.12 112 VAL A CA 1
ATOM 912 C C . VAL A 1 112 ? 0.324 -8.398 -0.275 1.00 91.12 112 VAL A C 1
ATOM 914 O O . VAL A 1 112 ? 1.298 -8.312 -1.028 1.00 91.12 112 VAL A O 1
ATOM 917 N N . TYR A 1 113 ? 0.266 -9.326 0.684 1.00 92.50 113 TYR A N 1
ATOM 918 C CA . TYR A 1 113 ? 1.360 -10.272 0.919 1.00 92.50 113 TYR A CA 1
ATOM 919 C C . TYR A 1 113 ? 1.629 -11.190 -0.272 1.00 92.50 113 TYR A C 1
ATOM 921 O O . TYR A 1 113 ? 2.789 -11.418 -0.612 1.00 92.50 113 TYR A O 1
ATOM 929 N N . LEU A 1 114 ? 0.591 -11.667 -0.958 1.00 90.50 114 LEU A N 1
ATOM 930 C CA . LEU A 1 114 ? 0.735 -12.503 -2.148 1.00 90.50 114 LEU A CA 1
ATOM 931 C C . LEU A 1 114 ? 1.393 -11.728 -3.300 1.00 90.50 114 LEU A C 1
ATOM 933 O O . LEU A 1 114 ? 2.267 -12.256 -3.992 1.00 90.50 114 LEU A O 1
ATOM 937 N N . ILE A 1 115 ? 1.052 -10.451 -3.479 1.00 89.81 115 ILE A N 1
ATOM 938 C CA . ILE A 1 115 ? 1.711 -9.569 -4.451 1.00 89.81 115 ILE A CA 1
ATOM 939 C C . ILE A 1 115 ? 3.196 -9.405 -4.108 1.00 89.81 115 ILE A C 1
ATOM 941 O O . ILE A 1 115 ? 4.052 -9.555 -4.982 1.00 89.81 115 ILE A O 1
ATOM 945 N N . PHE A 1 116 ? 3.538 -9.139 -2.847 1.00 87.81 116 PHE A N 1
ATOM 946 C CA . PHE A 1 116 ? 4.941 -9.038 -2.436 1.00 87.81 116 PHE A CA 1
ATOM 947 C C . PHE A 1 116 ? 5.691 -10.360 -2.624 1.00 87.81 116 PHE A C 1
ATOM 949 O O . PHE A 1 116 ? 6.801 -10.370 -3.160 1.00 87.81 116 PHE A O 1
ATOM 956 N N . PHE A 1 117 ? 5.069 -11.479 -2.263 1.00 90.81 117 PHE A N 1
ATOM 957 C CA . PHE A 1 117 ? 5.640 -12.808 -2.422 1.00 90.81 117 PHE A CA 1
ATOM 958 C C . PHE A 1 117 ? 5.913 -13.147 -3.892 1.00 90.81 117 PHE A C 1
ATOM 960 O O . PHE A 1 117 ? 7.033 -13.521 -4.241 1.00 90.81 117 PHE A O 1
ATOM 967 N N . THR A 1 118 ? 4.937 -12.953 -4.782 1.00 88.25 118 THR A N 1
ATOM 968 C CA . THR A 1 118 ? 5.091 -13.227 -6.223 1.00 88.25 118 THR A CA 1
ATOM 969 C C . THR A 1 118 ? 6.178 -12.363 -6.864 1.00 88.25 118 THR A C 1
ATOM 971 O O . THR A 1 118 ? 6.946 -12.849 -7.699 1.00 88.25 118 THR A O 1
ATOM 974 N N . ARG A 1 119 ? 6.322 -11.100 -6.440 1.00 84.88 119 ARG A N 1
ATOM 975 C CA . ARG A 1 119 ? 7.422 -10.228 -6.882 1.00 84.88 119 ARG A CA 1
ATOM 976 C C . ARG A 1 119 ? 8.787 -10.736 -6.428 1.00 84.88 119 ARG A C 1
ATOM 978 O O . ARG A 1 119 ? 9.706 -10.794 -7.246 1.00 84.88 119 ARG A O 1
ATOM 985 N N . SER A 1 120 ? 8.918 -11.106 -5.159 1.00 88.06 120 SER A N 1
ATOM 986 C CA . SER A 1 120 ? 10.162 -11.648 -4.604 1.00 88.06 120 SER A CA 1
ATOM 987 C C . SER A 1 120 ? 10.540 -12.969 -5.276 1.00 88.06 120 SER A C 1
ATOM 989 O O . SER A 1 120 ? 11.682 -13.145 -5.706 1.00 88.06 120 SER A O 1
ATOM 991 N N . LEU A 1 121 ? 9.563 -13.858 -5.480 1.00 88.38 121 LEU A N 1
ATOM 992 C CA . LEU A 1 121 ? 9.752 -15.128 -6.176 1.00 88.38 121 LEU A CA 1
ATOM 993 C C . LEU A 1 121 ? 10.223 -14.918 -7.619 1.00 88.38 121 LEU A C 1
ATOM 995 O O . LEU A 1 121 ? 11.134 -15.607 -8.074 1.00 88.38 121 LEU A O 1
ATOM 999 N N . ARG A 1 122 ? 9.671 -13.932 -8.336 1.00 85.56 122 ARG A N 1
ATOM 1000 C CA . ARG A 1 122 ? 10.103 -13.603 -9.703 1.00 85.56 122 ARG A CA 1
ATOM 1001 C C . ARG A 1 122 ? 11.576 -13.193 -9.765 1.00 85.56 122 ARG A C 1
ATOM 1003 O O . ARG A 1 122 ? 12.282 -13.620 -10.675 1.00 85.56 122 ARG A O 1
ATOM 1010 N N . ILE A 1 123 ? 12.052 -12.394 -8.809 1.00 85.50 123 ILE A N 1
ATOM 1011 C CA . ILE A 1 123 ? 13.467 -11.991 -8.731 1.00 85.50 123 ILE A CA 1
ATOM 1012 C C . ILE A 1 123 ? 14.354 -13.215 -8.474 1.00 85.50 123 ILE A C 1
ATOM 1014 O O . ILE A 1 123 ? 15.358 -13.400 -9.164 1.00 85.50 123 ILE A O 1
ATOM 1018 N N . LEU A 1 124 ? 13.952 -14.084 -7.544 1.00 87.12 124 LEU A N 1
ATOM 1019 C CA . LEU A 1 124 ? 14.672 -15.318 -7.231 1.00 87.12 124 LEU A CA 1
ATOM 1020 C C . LEU A 1 124 ? 14.751 -16.264 -8.441 1.00 87.12 124 LEU A C 1
ATOM 1022 O O . LEU A 1 124 ? 15.820 -16.793 -8.756 1.00 87.12 124 LEU A O 1
ATOM 1026 N N . LEU A 1 125 ? 13.639 -16.446 -9.158 1.00 84.62 125 LEU A N 1
ATOM 1027 C CA . LEU A 1 125 ? 13.584 -17.265 -10.368 1.00 84.62 125 LEU A CA 1
ATOM 1028 C C . LEU A 1 125 ? 14.463 -16.690 -11.480 1.00 84.62 125 LEU A C 1
ATOM 1030 O O . LEU A 1 125 ? 15.201 -17.445 -12.110 1.00 84.62 125 LEU A O 1
ATOM 1034 N N . PHE A 1 126 ? 14.453 -15.370 -11.691 1.00 81.19 126 PHE A N 1
ATOM 1035 C CA . PHE A 1 126 ? 15.350 -14.738 -12.662 1.00 81.19 126 PHE A CA 1
ATOM 1036 C C . PHE A 1 126 ? 16.820 -14.908 -12.292 1.00 81.19 126 PHE A C 1
ATOM 1038 O O . PHE A 1 126 ? 17.635 -15.197 -13.167 1.00 81.19 126 PHE A O 1
ATOM 1045 N N . TYR A 1 127 ? 17.166 -14.779 -11.013 1.00 83.44 127 TYR A N 1
ATOM 1046 C CA . TYR A 1 127 ? 18.524 -15.019 -10.539 1.00 83.44 127 TYR A CA 1
ATOM 1047 C C . TYR A 1 127 ? 18.970 -16.462 -10.824 1.00 83.44 127 TYR A C 1
ATOM 1049 O O . TYR A 1 127 ? 20.010 -16.683 -11.451 1.00 83.44 127 TYR A O 1
ATOM 1057 N N . ARG A 1 128 ? 18.138 -17.452 -10.472 1.00 79.12 128 ARG A N 1
ATOM 1058 C CA . ARG A 1 128 ? 18.421 -18.874 -10.722 1.00 79.12 128 ARG A CA 1
ATOM 1059 C C . ARG A 1 128 ? 18.501 -19.197 -12.216 1.00 79.12 128 ARG A C 1
ATOM 1061 O O . ARG A 1 128 ? 19.398 -19.926 -12.639 1.00 79.12 128 ARG A O 1
ATOM 1068 N N . TYR A 1 129 ? 17.605 -18.631 -13.023 1.00 79.19 129 TYR A N 1
ATOM 1069 C CA . TYR A 1 129 ? 17.606 -18.800 -14.475 1.00 79.19 129 TYR A CA 1
ATOM 1070 C C . TYR A 1 129 ? 18.861 -18.200 -15.120 1.00 79.19 129 TYR A C 1
ATOM 1072 O O . TYR A 1 129 ? 19.474 -18.830 -15.982 1.00 79.19 129 TYR A O 1
ATOM 1080 N N . ASN A 1 130 ? 19.298 -17.022 -14.669 1.00 79.94 130 ASN A N 1
ATOM 1081 C CA . ASN A 1 130 ? 20.518 -16.386 -15.161 1.00 79.94 130 ASN A CA 1
ATOM 1082 C C . ASN A 1 130 ? 21.766 -17.218 -14.839 1.00 79.94 130 ASN A C 1
ATOM 1084 O O . ASN A 1 130 ? 22.585 -17.436 -15.733 1.00 79.94 130 ASN A O 1
ATOM 1088 N N . ILE A 1 131 ? 21.883 -17.760 -13.621 1.00 72.06 131 ILE A N 1
ATOM 1089 C CA . ILE A 1 131 ? 22.967 -18.695 -13.267 1.00 72.06 131 ILE A CA 1
ATOM 1090 C C . ILE A 1 131 ? 22.946 -19.911 -14.194 1.00 72.06 131 ILE A C 1
ATOM 1092 O O . ILE A 1 131 ? 23.969 -20.275 -14.774 1.00 72.06 131 ILE A O 1
ATOM 1096 N N . TYR A 1 132 ? 21.775 -20.522 -14.381 1.00 64.56 132 TYR A N 1
ATOM 1097 C CA . TYR A 1 132 ? 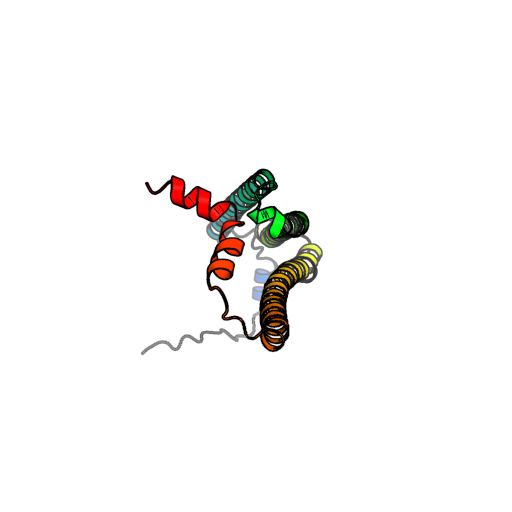21.632 -21.700 -15.230 1.00 64.56 132 TYR A CA 1
ATOM 1098 C C . TYR A 1 132 ? 22.041 -21.431 -16.682 1.00 64.56 132 TYR A C 1
ATOM 1100 O O . TYR A 1 132 ? 22.770 -22.220 -17.292 1.00 64.56 132 TYR A O 1
ATOM 1108 N N . LYS A 1 133 ? 21.620 -20.284 -17.222 1.00 67.81 133 LYS A N 1
ATOM 1109 C CA . LYS A 1 133 ? 21.976 -19.821 -18.561 1.00 67.81 133 LYS A CA 1
ATOM 1110 C C . LYS A 1 133 ? 23.494 -19.681 -18.692 1.00 67.81 133 LYS A C 1
ATOM 1112 O O . LYS A 1 133 ? 24.077 -20.307 -19.575 1.00 67.81 133 LYS A O 1
ATOM 1117 N N . VAL A 1 134 ? 24.149 -18.945 -17.789 1.00 65.50 134 VAL A N 1
ATOM 1118 C CA . VAL A 1 134 ? 25.611 -18.743 -17.808 1.00 65.50 134 VAL A CA 1
ATOM 1119 C C . VAL A 1 134 ? 26.366 -20.075 -17.721 1.00 65.50 134 VAL A C 1
ATOM 1121 O O . VAL A 1 134 ? 27.327 -20.288 -18.464 1.00 65.50 134 VAL A O 1
ATOM 1124 N N . THR A 1 135 ? 25.908 -21.012 -16.891 1.00 62.62 135 THR A N 1
ATOM 1125 C CA . THR A 1 135 ? 26.515 -22.346 -16.763 1.00 62.62 135 THR A CA 1
ATOM 1126 C C . THR A 1 135 ? 26.359 -23.182 -18.037 1.00 62.62 135 THR A C 1
ATOM 1128 O O . THR A 1 135 ? 27.331 -23.799 -18.481 1.00 62.62 135 THR A O 1
ATOM 1131 N N . ARG A 1 136 ? 25.185 -23.164 -18.688 1.00 54.78 136 ARG A N 1
ATOM 1132 C CA . ARG A 1 136 ? 24.977 -23.836 -19.984 1.00 54.78 136 ARG A CA 1
ATOM 1133 C C . ARG A 1 136 ? 25.868 -23.256 -21.082 1.00 54.78 136 ARG A C 1
ATOM 1135 O O . ARG A 1 136 ? 26.463 -24.031 -21.827 1.00 54.78 136 ARG A O 1
ATOM 1142 N N . TYR A 1 137 ? 26.012 -21.931 -21.163 1.00 63.81 137 TYR A N 1
ATOM 1143 C CA . TYR A 1 137 ? 26.925 -21.304 -22.129 1.00 63.81 137 TYR A CA 1
ATOM 1144 C C . TYR A 1 137 ? 28.384 -21.710 -21.885 1.00 63.81 137 TYR A C 1
ATOM 1146 O O . TYR A 1 137 ? 29.069 -22.075 -22.839 1.00 63.81 137 TYR A O 1
ATOM 1154 N N . LYS A 1 138 ? 28.853 -21.729 -20.627 1.00 66.69 138 LYS A N 1
ATOM 1155 C CA . LYS A 1 138 ? 30.210 -22.197 -20.282 1.00 66.69 138 LYS A CA 1
ATOM 1156 C C . LYS A 1 138 ? 30.427 -23.666 -20.659 1.00 66.69 138 LYS A C 1
ATOM 1158 O O . LYS A 1 138 ? 31.468 -23.997 -21.218 1.00 66.69 138 LYS A O 1
ATOM 1163 N N . LYS A 1 139 ? 29.443 -24.538 -20.404 1.00 58.94 139 LYS A N 1
ATOM 1164 C CA . LYS A 1 139 ? 29.513 -25.964 -20.764 1.00 58.94 139 LYS A CA 1
ATOM 1165 C C . LYS A 1 139 ? 29.530 -26.165 -22.283 1.00 58.94 139 LYS A C 1
ATOM 1167 O O . LYS A 1 139 ? 30.351 -26.929 -22.771 1.00 58.94 139 LYS A O 1
ATOM 1172 N N . ARG A 1 140 ? 28.702 -25.428 -23.033 1.00 62.19 140 ARG A N 1
ATOM 1173 C CA . ARG A 1 140 ? 28.693 -25.459 -24.506 1.00 62.19 140 ARG A CA 1
ATOM 1174 C C . ARG A 1 140 ? 30.019 -24.973 -25.098 1.00 62.19 140 ARG A C 1
ATOM 1176 O O . ARG A 1 140 ? 30.531 -25.617 -26.001 1.00 62.19 140 ARG A O 1
ATOM 1183 N N . LYS A 1 141 ? 30.606 -23.898 -24.552 1.00 59.06 141 LYS A N 1
ATOM 1184 C CA . LYS A 1 141 ? 31.948 -23.424 -24.941 1.00 59.06 141 LYS A CA 1
ATOM 1185 C C . LYS A 1 141 ? 33.039 -24.462 -24.668 1.00 59.06 141 LYS A C 1
ATOM 1187 O O . LYS A 1 141 ? 33.898 -24.636 -25.515 1.00 59.06 141 LYS A O 1
ATOM 1192 N N . ARG A 1 142 ? 32.998 -25.174 -23.533 1.00 57.94 142 ARG A N 1
ATOM 1193 C CA . ARG A 1 142 ? 33.964 -26.256 -23.261 1.00 57.94 142 ARG A CA 1
ATOM 1194 C C . ARG A 1 142 ? 33.848 -27.415 -24.244 1.00 57.94 142 ARG A C 1
ATOM 1196 O O . ARG A 1 142 ? 34.873 -27.932 -24.643 1.00 57.94 142 ARG A O 1
ATOM 1203 N N . VAL A 1 143 ? 32.634 -27.807 -24.634 1.00 60.00 143 VAL A N 1
ATOM 1204 C CA . VAL A 1 143 ? 32.444 -28.878 -25.628 1.00 60.00 143 VAL A CA 1
ATOM 1205 C C . VAL A 1 143 ? 32.958 -28.435 -27.001 1.00 60.00 143 VAL A C 1
ATOM 1207 O O . VAL A 1 143 ? 33.705 -29.170 -27.625 1.00 60.00 143 VAL A O 1
ATOM 1210 N N . ILE A 1 144 ? 32.652 -27.204 -27.427 1.00 58.12 144 ILE A N 1
ATOM 1211 C CA . ILE A 1 144 ? 33.132 -26.661 -28.711 1.00 58.12 144 ILE A CA 1
ATOM 1212 C C . ILE A 1 144 ? 34.664 -26.493 -28.728 1.00 58.12 144 ILE A C 1
ATOM 1214 O O . ILE A 1 144 ? 35.291 -26.793 -29.736 1.00 58.12 144 ILE A O 1
ATOM 1218 N N . ASN A 1 145 ? 35.275 -26.057 -27.620 1.00 53.94 145 ASN A N 1
ATOM 1219 C CA . ASN A 1 145 ? 36.734 -25.922 -27.505 1.00 53.94 145 ASN A CA 1
ATOM 1220 C C . ASN A 1 145 ? 37.451 -27.254 -27.221 1.00 53.94 145 ASN A C 1
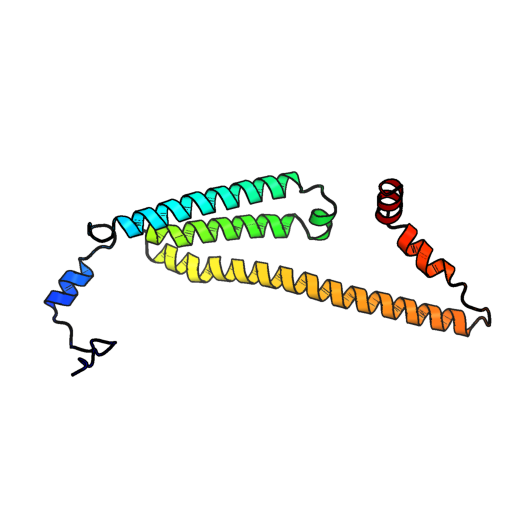ATOM 1222 O O . ASN A 1 145 ? 38.663 -27.316 -27.342 1.00 53.94 145 ASN A O 1
ATOM 1226 N N . SER A 1 146 ? 36.741 -28.314 -26.825 1.00 52.91 146 SER A N 1
ATOM 1227 C CA . SER A 1 146 ? 37.330 -29.655 -26.697 1.00 52.91 146 SER A CA 1
ATOM 1228 C C . SER A 1 146 ? 37.537 -30.316 -28.062 1.00 52.91 146 SER A C 1
ATOM 1230 O O . SER A 1 146 ? 38.380 -31.197 -28.169 1.00 52.91 146 SER A O 1
ATOM 1232 N N . ASP A 1 147 ? 36.778 -29.895 -29.078 1.00 53.62 147 ASP A N 1
ATOM 1233 C CA . ASP A 1 147 ? 36.883 -30.374 -30.465 1.00 53.62 147 ASP A CA 1
ATOM 1234 C C . ASP A 1 147 ? 37.860 -29.545 -31.318 1.00 53.62 147 ASP A C 1
ATOM 1236 O O . ASP A 1 147 ? 38.138 -29.887 -32.466 1.00 53.62 147 ASP A O 1
ATOM 1240 N N . ARG A 1 148 ? 38.387 -28.434 -30.788 1.00 50.31 148 ARG A N 1
ATOM 1241 C CA . ARG A 1 148 ? 39.362 -27.583 -31.478 1.00 50.31 148 ARG A CA 1
ATOM 1242 C C . ARG A 1 148 ? 40.468 -27.198 -30.509 1.00 50.31 148 ARG A C 1
ATOM 1244 O O . ARG A 1 148 ? 40.237 -26.396 -29.610 1.00 50.31 148 ARG A O 1
ATOM 1251 N N . ASN A 1 149 ? 41.667 -27.737 -30.730 1.00 47.72 149 ASN A N 1
ATOM 1252 C CA . ASN A 1 149 ? 42.913 -27.291 -30.101 1.00 47.72 149 ASN A CA 1
ATOM 1253 C C . ASN A 1 149 ? 43.297 -25.876 -30.586 1.00 47.72 149 ASN A C 1
ATOM 1255 O O . ASN A 1 149 ? 44.353 -25.680 -31.176 1.00 47.72 149 ASN A O 1
ATOM 1259 N N . GLU A 1 150 ? 42.430 -24.892 -30.367 1.00 51.94 150 GLU A N 1
ATOM 1260 C CA . GLU A 1 150 ? 42.707 -23.475 -30.584 1.00 51.94 150 GLU A CA 1
ATOM 1261 C C . GLU A 1 150 ? 42.422 -22.718 -29.289 1.00 51.94 150 GLU A C 1
ATOM 1263 O O . GLU A 1 150 ? 41.337 -22.793 -28.701 1.00 51.94 150 GLU A O 1
ATOM 1268 N N . GLU A 1 151 ? 43.447 -22.014 -28.819 1.00 45.28 151 GLU A N 1
ATOM 1269 C CA . GLU A 1 151 ? 43.434 -21.247 -27.582 1.00 45.28 151 GLU A CA 1
ATOM 1270 C C . GLU A 1 151 ? 42.276 -20.231 -27.550 1.00 45.28 151 GLU A C 1
ATOM 1272 O O . GLU A 1 151 ? 41.957 -19.582 -28.553 1.00 45.28 151 GLU A O 1
ATOM 1277 N N . PRO A 1 152 ? 41.611 -20.049 -26.395 1.00 46.12 152 PRO A N 1
ATOM 1278 C CA . PRO A 1 152 ? 40.466 -19.164 -26.307 1.00 46.12 152 PRO A CA 1
ATOM 1279 C C . PRO A 1 152 ? 40.914 -17.701 -26.357 1.00 46.12 152 PRO A C 1
ATOM 1281 O O . PRO A 1 152 ? 41.420 -17.151 -25.382 1.00 46.12 152 PRO A O 1
ATOM 1284 N N . ASN A 1 153 ? 40.622 -17.039 -27.474 1.00 42.75 153 ASN A N 1
ATOM 1285 C CA . ASN A 1 153 ? 40.748 -15.595 -27.616 1.00 42.75 153 ASN A CA 1
ATOM 1286 C C . ASN A 1 153 ? 39.808 -14.891 -26.606 1.00 42.75 153 ASN A C 1
ATOM 1288 O O . ASN A 1 153 ? 38.576 -14.919 -26.728 1.00 42.75 153 ASN A O 1
ATOM 1292 N N . ILE A 1 154 ? 40.398 -14.292 -25.566 1.00 47.50 154 ILE A N 1
ATOM 1293 C CA . ILE A 1 154 ? 39.739 -13.655 -24.404 1.00 47.50 154 ILE A CA 1
ATOM 1294 C C . ILE A 1 154 ? 38.816 -12.480 -24.801 1.00 47.50 154 ILE A C 1
ATOM 1296 O O . ILE A 1 154 ? 37.933 -12.081 -24.036 1.00 47.50 154 ILE A O 1
ATOM 1300 N N . ASN A 1 155 ? 38.922 -11.987 -26.035 1.00 42.09 155 ASN A N 1
ATOM 1301 C CA . ASN A 1 155 ? 38.216 -10.800 -26.522 1.00 42.09 155 ASN A CA 1
ATOM 1302 C C . ASN A 1 155 ? 36.684 -10.950 -26.641 1.00 42.09 155 ASN A C 1
ATOM 1304 O O . ASN A 1 155 ? 35.960 -9.961 -26.548 1.00 42.09 155 ASN A O 1
ATOM 1308 N N . LEU A 1 156 ? 36.141 -12.172 -26.700 1.00 45.12 156 LEU A N 1
ATOM 1309 C CA . LEU A 1 156 ? 34.682 -12.386 -26.756 1.00 45.12 156 LEU A CA 1
ATOM 1310 C C . LEU A 1 156 ? 33.956 -12.214 -25.409 1.00 45.12 156 LEU A C 1
ATOM 1312 O O . LEU A 1 156 ? 32.723 -12.238 -25.373 1.00 45.12 156 LEU A O 1
ATOM 1316 N N . PHE A 1 157 ? 34.683 -12.074 -24.294 1.00 42.78 157 PHE A N 1
ATOM 1317 C CA . PHE A 1 157 ? 34.065 -11.739 -23.006 1.00 42.78 157 PHE A CA 1
ATOM 1318 C C . PHE A 1 157 ? 33.681 -10.252 -22.937 1.00 42.78 157 PHE A C 1
ATOM 1320 O O . PHE A 1 157 ? 32.677 -9.912 -22.314 1.00 42.78 157 PHE A O 1
ATOM 1327 N N . TYR A 1 158 ? 34.421 -9.384 -23.639 1.00 42.38 158 TYR A N 1
ATOM 1328 C CA . TYR A 1 158 ? 34.144 -7.949 -23.683 1.00 42.38 158 TYR A CA 1
ATOM 1329 C C . TYR A 1 158 ? 33.102 -7.568 -24.739 1.00 42.38 158 TYR A C 1
ATOM 1331 O O . TYR A 1 158 ? 32.270 -6.711 -24.454 1.00 42.38 158 TYR A O 1
ATOM 1339 N N . ASP A 1 159 ? 33.039 -8.236 -25.893 1.00 38.09 159 ASP A N 1
ATOM 1340 C CA . ASP A 1 159 ? 32.105 -7.827 -26.959 1.00 38.09 159 ASP A CA 1
ATOM 1341 C C . ASP A 1 159 ? 30.620 -8.068 -26.632 1.00 38.09 159 ASP A C 1
ATOM 1343 O O . ASP A 1 159 ? 29.757 -7.298 -27.053 1.00 38.09 159 ASP A O 1
ATOM 1347 N N . ASN A 1 160 ? 30.294 -9.050 -25.784 1.00 41.25 160 ASN A N 1
ATOM 1348 C CA . ASN A 1 160 ? 28.909 -9.242 -25.324 1.00 41.25 160 ASN A CA 1
ATOM 1349 C C . ASN A 1 160 ? 28.500 -8.295 -24.179 1.00 41.25 160 ASN A C 1
ATOM 1351 O O . ASN A 1 160 ? 27.309 -8.111 -23.936 1.00 41.25 160 ASN A O 1
ATOM 1355 N N . TYR A 1 161 ? 29.464 -7.665 -23.497 1.00 43.84 161 TYR A N 1
ATOM 1356 C CA . TYR A 1 161 ? 29.200 -6.519 -22.617 1.00 43.84 161 TYR A CA 1
ATOM 1357 C C . TYR A 1 161 ? 29.191 -5.196 -23.397 1.00 43.84 161 TYR A C 1
ATOM 1359 O O . TYR A 1 161 ? 28.479 -4.270 -23.011 1.00 43.84 161 TYR A O 1
ATOM 1367 N N . LYS A 1 162 ? 29.911 -5.128 -24.523 1.00 36.34 162 LYS A N 1
ATOM 1368 C CA . LYS A 1 162 ? 29.942 -3.987 -25.449 1.00 36.34 162 LYS A CA 1
ATOM 1369 C C . LYS A 1 162 ? 28.608 -3.785 -26.175 1.00 36.34 162 LYS A C 1
ATOM 1371 O O . LYS A 1 162 ? 28.218 -2.654 -26.424 1.00 36.34 162 LYS A O 1
ATOM 1376 N N . HIS A 1 163 ? 27.839 -4.856 -26.385 1.00 40.00 163 HIS A N 1
ATOM 1377 C CA . HIS A 1 163 ? 26.464 -4.775 -26.897 1.00 40.00 163 HIS A CA 1
ATOM 1378 C C . HIS A 1 163 ? 25.392 -4.431 -25.845 1.00 40.00 163 HIS A C 1
ATOM 1380 O O . HIS A 1 163 ? 24.203 -4.368 -26.165 1.00 40.00 163 HIS A O 1
ATOM 1386 N N . SER A 1 164 ? 25.780 -4.141 -24.599 1.00 45.00 164 SER A N 1
ATOM 1387 C CA . SER A 1 164 ? 24.948 -3.323 -23.720 1.00 45.00 164 SER A CA 1
ATOM 1388 C C . SER A 1 164 ? 25.206 -1.862 -24.077 1.00 45.00 164 SER A C 1
ATOM 1390 O O . SER A 1 164 ? 26.218 -1.292 -23.672 1.00 45.00 164 SER A O 1
ATOM 1392 N N . SER A 1 165 ? 24.260 -1.247 -24.797 1.00 46.78 165 SER A N 1
ATOM 1393 C CA . SER A 1 165 ? 24.192 0.185 -25.167 1.00 46.78 165 SER A CA 1
ATOM 1394 C C . SER A 1 165 ? 24.541 1.180 -24.035 1.00 46.78 165 SER A C 1
ATOM 1396 O O . SER A 1 165 ? 24.715 2.376 -24.278 1.00 46.78 165 SER A O 1
ATOM 1398 N N . TRP A 1 166 ? 24.645 0.709 -22.794 1.00 45.59 166 TRP A N 1
ATOM 1399 C CA . TRP A 1 166 ? 25.003 1.472 -21.611 1.00 45.59 166 TRP A CA 1
ATOM 1400 C C . TRP A 1 166 ? 26.511 1.667 -21.386 1.00 45.59 166 TRP A C 1
ATOM 1402 O O . TRP A 1 166 ? 26.887 2.717 -20.874 1.00 45.59 166 TRP A O 1
ATOM 1412 N N . TYR A 1 167 ? 27.384 0.726 -21.769 1.00 48.78 167 TYR A N 1
ATOM 1413 C CA . TYR A 1 167 ? 28.824 0.845 -21.473 1.00 48.78 167 TYR A CA 1
ATOM 1414 C C . TYR A 1 167 ? 29.504 1.913 -22.350 1.00 48.78 167 TYR A C 1
ATOM 1416 O O . TYR A 1 167 ? 30.313 2.702 -21.864 1.00 48.78 167 TYR A O 1
ATOM 1424 N N . GLU A 1 168 ? 29.092 2.036 -23.616 1.00 48.72 168 GLU A N 1
ATOM 1425 C CA . GLU A 1 168 ? 29.570 3.100 -24.513 1.00 48.72 168 GLU A CA 1
ATOM 1426 C C . GLU A 1 168 ? 29.011 4.487 -24.140 1.00 48.72 168 GLU A C 1
ATOM 1428 O O . GLU A 1 168 ? 29.739 5.478 -24.187 1.00 48.72 168 GLU A O 1
ATOM 1433 N N . LYS A 1 169 ? 27.759 4.572 -23.661 1.00 52.12 169 LYS A N 1
ATOM 1434 C CA . LYS A 1 169 ? 27.148 5.841 -23.208 1.00 52.12 169 LYS A CA 1
ATOM 1435 C C . LYS A 1 169 ? 27.681 6.366 -21.872 1.00 52.12 169 LYS A C 1
ATOM 1437 O O . LYS A 1 169 ? 27.503 7.552 -21.589 1.00 52.12 169 LYS A O 1
ATOM 1442 N N . TRP A 1 170 ? 28.268 5.507 -21.040 1.00 46.94 170 TRP A N 1
ATOM 1443 C CA . TRP A 1 170 ? 28.930 5.923 -19.799 1.00 46.94 170 TRP A CA 1
ATOM 1444 C C . TRP A 1 170 ? 30.366 6.390 -20.065 1.00 46.94 170 TRP A C 1
ATOM 1446 O O . TRP A 1 170 ? 30.783 7.411 -19.530 1.00 46.94 170 TRP A O 1
ATOM 1456 N N . ARG A 1 171 ? 31.088 5.719 -20.975 1.00 46.34 171 ARG A N 1
ATOM 1457 C CA . ARG A 1 171 ? 32.451 6.099 -21.385 1.00 46.34 171 ARG A CA 1
ATOM 1458 C C . ARG A 1 171 ? 32.518 7.472 -22.067 1.00 46.34 171 ARG A C 1
ATOM 1460 O O . ARG A 1 171 ? 33.467 8.203 -21.833 1.00 46.34 171 ARG A O 1
ATOM 1467 N N . MET A 1 172 ? 31.500 7.852 -22.843 1.00 50.41 172 MET A N 1
ATOM 1468 C CA . MET A 1 172 ? 31.436 9.174 -23.494 1.00 50.41 172 MET A CA 1
ATOM 1469 C C . MET A 1 172 ? 31.011 10.335 -22.574 1.00 50.41 172 MET A C 1
ATOM 1471 O O . MET A 1 172 ? 30.867 11.453 -23.048 1.00 50.41 172 MET A O 1
ATOM 1475 N N . ARG A 1 173 ? 30.761 10.091 -21.280 1.00 50.97 173 ARG A N 1
ATOM 1476 C CA . ARG A 1 173 ? 30.407 11.144 -20.306 1.00 50.97 173 ARG A CA 1
ATOM 1477 C C . ARG A 1 173 ? 31.482 11.412 -19.252 1.00 50.97 173 ARG A C 1
ATOM 1479 O O . ARG A 1 173 ? 31.296 12.305 -18.436 1.00 50.97 173 ARG A O 1
ATOM 1486 N N . VAL A 1 174 ? 32.554 10.620 -19.243 1.00 49.72 174 VAL A N 1
ATOM 1487 C CA . VAL A 1 174 ? 33.641 10.693 -18.247 1.00 49.72 174 VAL A CA 1
ATOM 1488 C C . VAL A 1 174 ? 34.971 11.135 -18.885 1.00 49.72 174 VAL A C 1
ATOM 1490 O O . VAL A 1 174 ? 35.966 11.259 -18.182 1.00 49.72 174 VAL A O 1
ATOM 1493 N N . ASN A 1 175 ? 34.973 11.437 -20.189 1.00 41.09 175 ASN A N 1
ATOM 1494 C CA . ASN A 1 175 ? 36.044 12.161 -20.879 1.00 41.09 175 ASN A CA 1
ATOM 1495 C C . ASN A 1 175 ? 35.510 13.490 -21.400 1.00 41.09 175 ASN A C 1
ATOM 1497 O O . ASN A 1 175 ? 34.385 13.464 -21.953 1.00 41.09 175 ASN A O 1
#

Organism: NCBI:txid1754190

Foldseek 3Di:
DPPPDDPDDPDDDDPVNVVVVVPPDCVPDPVCVVVLVVLVVVLVVVLVVLVVVLVVLVVCCPPPVCVVLDSPLVNVLSVLVSVLSVLCSDVSNDDDDPVSVVCSVPPSVVSNVVSVVVSVVVVVVVVVVVVVVVVVVVVVVCVVVVVDPDDDPPCVVVVVVVVPPPVVVVVVVVD

Sequence (175 aa):
MLEKRSLFNTTIVSEEEFDVFQNRGFFTDSKFTTTKLIYKALFIILSITFLVSLILFYQLRNSYIIHQRGFTLSFIGGVITYIYVICSFLPVLTKVPCTLTVYSINVLNVLVYLIFFTRSLRILLFYRYNIYKVTRYKKRKRVINSDRNEEPNINLFYDNYKHSSWYEKWRMRVN

pLDDT: mean 76.07, std 17.41, range [36.34, 96.5]

Radius of gyration: 29.2 Å; chains: 1; bounding box: 64×45×81 Å